Protein AF-T1CAH3-F1 (afdb_monomer)

Organism: NCBI:txid410659

Radius of gyration: 25.82 Å; Cα contacts (8 Å, |Δi|>4): 4; chains: 1; bounding box: 72×38×41 Å

Solvent-accessible surface area (backbone atoms only — not comparable to full-atom values): 5927 Å² total; per-residue (Å²): 141,81,89,81,84,84,79,78,88,82,87,83,84,83,50,84,92,68,63,84,79,80,52,71,68,58,49,51,52,51,53,52,59,71,71,52,57,78,89,72,60,84,54,89,92,51,82,81,78,61,96,81,67,72,92,65,73,89,63,82,86,65,72,78,88,76,72,76,91,79,91,83,87,80,63,96,88,114

Mean predicted aligned error: 15.08 Å

Structure (mmCIF, N/CA/C/O backbone):
data_AF-T1CAH3-F1
#
_entry.id   AF-T1CAH3-F1
#
loop_
_atom_site.group_PDB
_atom_site.id
_atom_site.type_symbol
_atom_site.label_atom_id
_atom_site.label_alt_id
_atom_site.label_comp_id
_atom_site.label_asym_id
_atom_site.label_entity_id
_atom_site.label_seq_id
_atom_site.pdbx_PDB_ins_code
_atom_site.Cartn_x
_atom_site.Cartn_y
_atom_site.Cartn_z
_atom_site.occupancy
_atom_site.B_iso_or_equiv
_atom_site.auth_seq_id
_atom_site.auth_comp_id
_atom_site.auth_asym_id
_atom_site.auth_atom_id
_atom_site.pdbx_PDB_model_num
ATOM 1 N N . MET A 1 1 ? 29.974 -9.293 25.348 1.00 36.66 1 MET A N 1
ATOM 2 C CA . MET A 1 1 ? 28.722 -9.855 25.896 1.00 36.66 1 MET A CA 1
ATOM 3 C C . MET A 1 1 ? 28.206 -8.827 26.896 1.00 36.66 1 MET A C 1
ATOM 5 O O . MET A 1 1 ? 28.943 -8.567 27.828 1.00 36.66 1 MET A O 1
ATOM 9 N N . SER A 1 2 ? 27.071 -8.145 26.812 1.00 43.41 2 SER A N 1
ATOM 10 C CA . SER A 1 2 ? 25.976 -8.007 25.844 1.00 43.41 2 SER A CA 1
ATOM 11 C C . SER A 1 2 ? 24.927 -7.201 26.623 1.00 43.41 2 SER A C 1
ATOM 13 O O . SER A 1 2 ? 24.375 -7.757 27.567 1.00 43.41 2 SER A O 1
ATOM 15 N N . ASP A 1 3 ? 24.667 -5.938 26.278 1.00 42.34 3 ASP A N 1
ATOM 16 C CA . ASP A 1 3 ? 23.560 -5.167 26.872 1.00 42.34 3 ASP A CA 1
ATOM 17 C C . ASP A 1 3 ? 22.431 -5.012 25.850 1.00 42.34 3 ASP A C 1
ATOM 19 O O . ASP A 1 3 ? 22.310 -4.037 25.106 1.00 42.34 3 ASP A O 1
ATOM 23 N N . THR A 1 4 ? 21.620 -6.063 25.781 1.00 48.91 4 THR A N 1
ATOM 24 C CA . THR A 1 4 ? 20.425 -6.176 24.946 1.00 48.91 4 THR A CA 1
ATOM 25 C C . THR A 1 4 ? 19.315 -5.285 25.510 1.00 48.91 4 THR A C 1
ATOM 27 O O . THR A 1 4 ? 18.631 -5.651 26.462 1.00 48.91 4 THR A O 1
ATOM 30 N N . THR A 1 5 ? 19.104 -4.105 24.919 1.00 52.75 5 THR A N 1
AT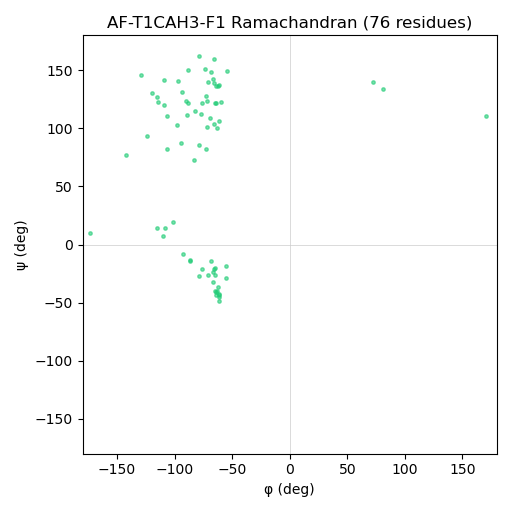OM 31 C CA . THR A 1 5 ? 17.989 -3.205 25.274 1.00 52.75 5 THR A CA 1
ATOM 32 C C . THR A 1 5 ? 16.704 -3.622 24.548 1.00 52.75 5 THR A C 1
ATOM 34 O O . THR A 1 5 ? 16.244 -2.960 23.621 1.00 52.75 5 THR A O 1
ATOM 37 N N . THR A 1 6 ? 16.091 -4.726 24.971 1.00 61.84 6 THR A N 1
ATOM 38 C CA . THR A 1 6 ? 14.697 -5.056 24.628 1.00 61.84 6 THR A CA 1
ATOM 39 C C . THR A 1 6 ? 13.810 -4.553 25.766 1.00 61.84 6 THR A C 1
ATOM 41 O O . THR A 1 6 ? 13.569 -5.283 26.721 1.00 61.84 6 THR A O 1
ATOM 44 N N . GLY A 1 7 ? 13.367 -3.287 25.736 1.00 58.22 7 GLY A N 1
ATOM 45 C CA 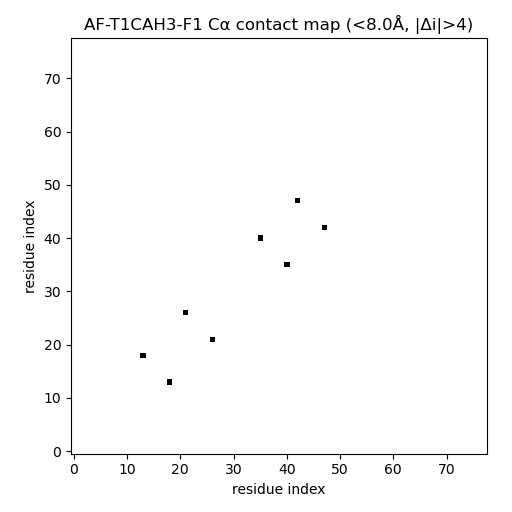. GLY A 1 7 ? 12.585 -2.773 26.876 1.00 58.22 7 GLY A CA 1
ATOM 46 C C . GLY A 1 7 ? 11.937 -1.388 26.806 1.00 58.22 7 GLY A C 1
ATOM 47 O O . GLY A 1 7 ? 11.449 -0.925 27.832 1.00 58.22 7 GLY A O 1
ATOM 48 N N . LYS A 1 8 ? 11.890 -0.694 25.661 1.00 70.75 8 LYS A N 1
ATOM 49 C CA . LYS A 1 8 ? 11.201 0.609 25.567 1.00 70.75 8 LYS A CA 1
ATOM 50 C C . LYS A 1 8 ? 10.144 0.579 24.471 1.00 70.75 8 LYS A C 1
ATOM 52 O O . LYS A 1 8 ? 10.433 0.838 23.309 1.00 70.75 8 LYS A O 1
ATOM 57 N N . THR A 1 9 ? 8.907 0.267 24.845 1.00 77.88 9 THR A N 1
ATOM 58 C CA . THR A 1 9 ? 7.758 0.464 23.955 1.00 77.88 9 THR A CA 1
ATOM 59 C C . THR A 1 9 ? 7.589 1.963 23.719 1.00 77.88 9 THR A C 1
ATOM 61 O O . THR A 1 9 ? 7.131 2.691 24.600 1.00 77.88 9 THR A O 1
ATOM 64 N N . VAL A 1 10 ? 7.990 2.440 22.542 1.00 83.69 10 VAL A N 1
ATOM 65 C CA . VAL A 1 10 ? 7.786 3.832 22.128 1.00 83.69 10 VAL A CA 1
ATOM 66 C C . VAL A 1 10 ? 6.362 3.959 21.598 1.00 83.69 10 VAL A C 1
ATOM 68 O O . VAL A 1 10 ? 6.009 3.341 20.597 1.00 83.69 10 VAL A O 1
ATOM 71 N N . ARG A 1 11 ? 5.523 4.743 22.282 1.00 82.88 11 ARG A N 1
ATOM 72 C CA . ARG A 1 11 ? 4.179 5.077 21.802 1.00 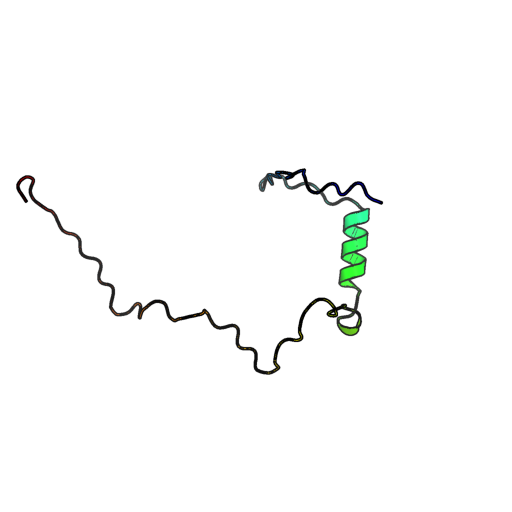82.88 11 ARG A CA 1
ATOM 73 C C . ARG A 1 11 ? 4.260 6.352 20.970 1.00 82.88 11 ARG A C 1
ATOM 75 O O . ARG A 1 11 ? 4.716 7.378 21.464 1.00 82.88 11 ARG A O 1
ATOM 82 N N . PHE A 1 12 ? 3.807 6.272 19.727 1.00 83.12 12 PHE A N 1
ATOM 83 C CA . PHE A 1 12 ? 3.740 7.394 18.801 1.00 83.12 12 PHE A CA 1
ATOM 84 C C . PHE A 1 12 ? 2.283 7.618 18.394 1.00 83.12 12 PHE A C 1
ATOM 86 O O . PHE A 1 12 ? 1.600 6.668 18.013 1.00 83.12 12 PHE A O 1
ATOM 93 N N . THR A 1 13 ? 1.817 8.862 18.480 1.00 88.50 13 THR A N 1
ATOM 94 C CA . THR A 1 13 ? 0.494 9.276 18.002 1.00 88.50 13 THR A CA 1
ATOM 95 C C . THR A 1 13 ? 0.704 10.249 16.852 1.00 88.50 13 THR A C 1
ATOM 97 O O . THR A 1 13 ? 1.368 11.269 17.028 1.00 88.50 13 THR A O 1
ATOM 100 N N . LEU A 1 14 ? 0.155 9.929 15.682 1.00 89.31 14 LEU A N 1
ATOM 101 C CA . LEU A 1 14 ? 0.237 10.781 14.501 1.00 89.31 14 LEU A CA 1
ATOM 102 C C . LEU A 1 14 ? -0.927 11.777 14.494 1.00 89.31 14 LEU A C 1
ATOM 104 O O . LEU A 1 14 ? -2.084 11.361 14.469 1.00 89.31 14 LEU A O 1
ATOM 108 N N . ASP A 1 15 ? -0.624 13.075 14.472 1.00 92.44 15 ASP A N 1
ATOM 109 C CA . ASP A 1 15 ? -1.611 14.102 14.132 1.00 92.44 15 ASP A CA 1
ATOM 110 C C . ASP A 1 15 ? -1.811 14.123 12.611 1.00 92.44 15 ASP A C 1
ATOM 112 O O . ASP A 1 15 ? -0.910 14.475 11.849 1.00 92.44 15 ASP A O 1
ATOM 116 N N . THR A 1 16 ? -2.995 13.715 12.162 1.00 90.12 16 THR A N 1
ATOM 117 C CA . THR A 1 16 ? -3.335 13.656 10.737 1.00 90.12 16 THR A CA 1
ATOM 118 C C . THR A 1 16 ? -3.628 15.027 10.135 1.00 90.12 16 THR A C 1
ATOM 120 O O . THR A 1 16 ? -3.553 15.171 8.918 1.00 90.12 16 THR A O 1
ATOM 123 N N . ALA A 1 17 ? -3.976 16.028 10.953 1.00 94.88 17 ALA A N 1
ATOM 124 C CA . ALA A 1 17 ? -4.222 17.387 10.476 1.00 94.88 17 ALA A CA 1
ATOM 125 C C . ALA A 1 17 ? -2.911 18.148 10.217 1.00 94.88 17 ALA A C 1
ATOM 127 O O . ALA A 1 17 ? -2.870 19.028 9.359 1.00 94.88 17 ALA A O 1
ATOM 128 N N . ASN A 1 18 ? -1.838 17.791 10.927 1.00 90.94 18 ASN A N 1
ATOM 129 C CA . ASN A 1 18 ? -0.513 18.378 10.758 1.00 90.94 18 ASN A CA 1
ATOM 130 C C . ASN A 1 18 ? 0.597 17.319 10.918 1.00 90.94 18 ASN A C 1
ATOM 132 O O . ASN A 1 18 ? 1.254 17.249 11.962 1.00 90.94 18 ASN A O 1
ATOM 136 N N . PRO A 1 19 ? 0.825 16.479 9.894 1.00 88.94 19 PRO A N 1
ATOM 137 C CA . PRO A 1 19 ? 1.837 15.438 9.970 1.00 88.94 19 PRO A CA 1
ATOM 138 C C . PRO A 1 19 ? 3.259 16.031 9.995 1.00 88.94 19 PRO A C 1
ATOM 140 O O . PRO A 1 19 ? 3.522 17.065 9.370 1.00 88.94 19 PRO A O 1
ATOM 143 N N . PRO A 1 20 ? 4.216 15.372 10.675 1.00 89.56 20 PRO A N 1
ATOM 144 C CA . PRO A 1 20 ? 5.601 15.821 10.705 1.00 89.56 20 PRO A CA 1
ATOM 145 C C . PRO A 1 20 ? 6.206 15.821 9.297 1.00 89.56 20 PRO A C 1
ATOM 147 O O . PRO A 1 20 ? 6.028 14.884 8.516 1.00 89.56 20 PRO A O 1
ATOM 150 N N . LYS A 1 21 ? 6.959 16.877 8.975 1.00 91.81 21 LYS A N 1
ATOM 151 C CA . LYS A 1 21 ? 7.684 16.968 7.704 1.00 91.81 21 LYS A CA 1
ATOM 152 C C . LYS A 1 21 ? 8.850 15.984 7.696 1.00 91.81 21 LYS A C 1
ATOM 154 O O . LYS A 1 21 ? 9.566 15.853 8.687 1.00 91.81 21 LYS A O 1
ATOM 159 N N . LEU A 1 22 ? 9.071 15.344 6.552 1.00 92.44 22 LEU A N 1
ATOM 160 C CA . LEU A 1 22 ? 10.243 14.499 6.345 1.00 92.44 22 LEU A CA 1
ATOM 161 C C . LEU A 1 22 ? 11.525 15.337 6.407 1.00 92.44 22 LEU A C 1
ATOM 163 O O . LEU A 1 22 ? 11.595 16.411 5.798 1.00 92.44 22 LEU A O 1
ATOM 167 N N . SER A 1 23 ? 12.539 14.815 7.101 1.00 94.56 23 SER A N 1
ATOM 168 C CA . SER A 1 23 ? 13.900 15.350 7.044 1.00 94.56 23 SER A CA 1
ATOM 169 C C . SER A 1 23 ? 14.488 15.165 5.644 1.00 94.56 23 SER A C 1
ATOM 171 O O . SER A 1 23 ? 14.034 14.320 4.868 1.00 94.56 23 SER A O 1
ATOM 173 N N . ASP A 1 24 ? 15.512 15.943 5.303 1.00 96.31 24 ASP A N 1
ATOM 174 C CA . ASP A 1 24 ? 16.143 15.836 3.984 1.00 96.31 24 ASP A CA 1
ATOM 175 C C . ASP A 1 24 ? 16.865 14.499 3.795 1.00 96.31 24 ASP A C 1
ATOM 177 O O . ASP A 1 24 ? 16.826 13.928 2.708 1.00 96.31 24 ASP A O 1
ATOM 181 N N . GLU A 1 25 ? 17.409 13.932 4.873 1.00 95.50 25 GLU A N 1
ATOM 182 C CA . GLU A 1 25 ? 17.955 12.573 4.883 1.00 95.50 25 GLU A CA 1
ATOM 183 C C . GLU A 1 25 ? 16.878 11.528 4.553 1.00 95.50 25 GLU A C 1
ATOM 185 O O . GLU A 1 25 ? 17.088 10.654 3.711 1.00 95.50 25 GLU A O 1
ATOM 190 N N . ALA A 1 26 ? 15.688 11.644 5.157 1.00 96.06 26 ALA A N 1
ATOM 191 C CA . ALA A 1 26 ? 14.583 10.733 4.877 1.00 96.06 26 ALA A CA 1
ATOM 192 C C . ALA A 1 26 ? 14.124 10.836 3.414 1.00 96.06 26 ALA A C 1
ATOM 194 O O . ALA A 1 26 ? 13.872 9.816 2.774 1.00 96.06 26 ALA A O 1
ATOM 195 N N . LYS A 1 27 ? 14.067 12.052 2.855 1.00 96.88 27 LYS A N 1
ATOM 196 C CA . LYS A 1 27 ? 13.758 12.257 1.431 1.00 96.88 27 LYS A CA 1
ATOM 197 C C . LYS A 1 27 ? 14.827 11.653 0.524 1.00 96.88 27 LYS A C 1
ATOM 199 O O . LYS A 1 27 ? 14.473 10.993 -0.446 1.00 96.88 27 LYS A O 1
ATOM 204 N N . ALA A 1 28 ? 16.108 11.841 0.841 1.00 96.75 28 ALA A N 1
ATOM 205 C CA . ALA A 1 28 ? 17.211 11.270 0.072 1.00 96.75 28 ALA A CA 1
ATOM 206 C C . ALA A 1 28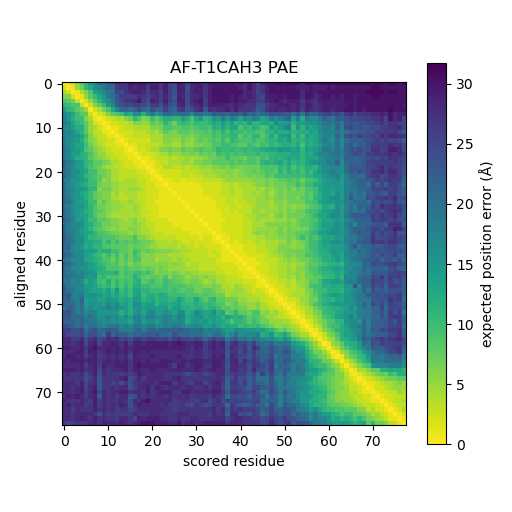 ? 17.162 9.735 0.070 1.00 96.75 28 ALA A C 1
ATOM 208 O O . ALA A 1 28 ? 17.294 9.114 -0.983 1.00 96.75 28 ALA A O 1
ATOM 209 N N . ARG A 1 29 ? 16.872 9.117 1.223 1.00 95.88 29 ARG A N 1
ATOM 210 C CA . ARG A 1 29 ? 16.668 7.666 1.328 1.00 95.88 29 ARG A CA 1
ATOM 211 C C . ARG A 1 29 ? 15.488 7.187 0.480 1.00 95.88 29 ARG A C 1
ATOM 213 O O . ARG A 1 29 ? 15.611 6.173 -0.198 1.00 95.88 29 ARG A O 1
ATOM 220 N N . LEU A 1 30 ? 14.360 7.898 0.497 1.00 95.69 30 LEU A N 1
ATOM 221 C CA . LEU A 1 30 ? 13.206 7.553 -0.341 1.00 95.69 30 LEU A CA 1
ATOM 222 C C . LEU A 1 30 ? 13.521 7.694 -1.834 1.00 95.69 30 LEU A C 1
ATOM 224 O O . LEU A 1 30 ? 13.129 6.831 -2.610 1.00 95.69 30 LEU A O 1
ATOM 228 N N . ALA A 1 31 ? 14.255 8.735 -2.231 1.00 96.62 31 ALA A N 1
ATOM 229 C CA . ALA A 1 31 ? 14.682 8.922 -3.616 1.00 96.62 31 ALA A CA 1
ATOM 230 C C . ALA A 1 31 ? 15.624 7.801 -4.082 1.00 96.62 31 ALA A C 1
ATOM 232 O O . ALA A 1 31 ? 15.471 7.300 -5.192 1.00 96.62 31 ALA A O 1
ATOM 233 N N . HIS A 1 32 ? 16.548 7.366 -3.220 1.00 95.06 32 HIS A N 1
ATOM 234 C CA . HIS A 1 32 ? 17.410 6.216 -3.487 1.00 95.06 32 HIS A CA 1
ATOM 235 C C . HIS A 1 32 ? 16.595 4.929 -3.674 1.00 95.06 32 HIS A C 1
ATOM 237 O O . HIS A 1 32 ? 16.776 4.233 -4.665 1.00 95.06 32 HIS A O 1
ATOM 243 N N . LEU A 1 33 ? 15.655 4.641 -2.764 1.00 93.81 33 LEU A N 1
ATOM 244 C CA . LEU A 1 33 ? 14.775 3.470 -2.872 1.00 93.81 33 LEU A CA 1
ATOM 245 C C . LEU A 1 33 ? 13.8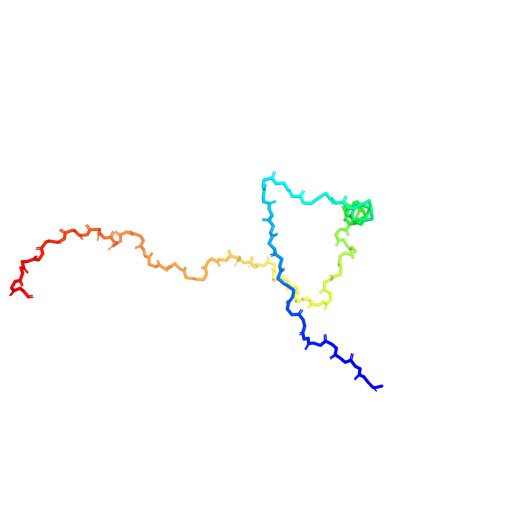94 3.513 -4.127 1.00 93.81 33 LE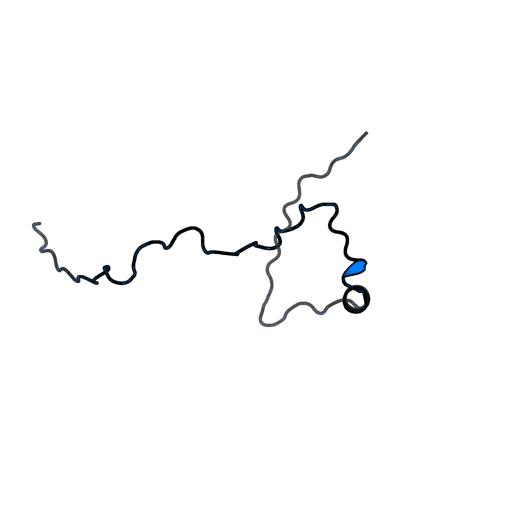U A C 1
ATOM 247 O O . LEU A 1 33 ? 13.661 2.479 -4.733 1.00 93.81 33 LEU A O 1
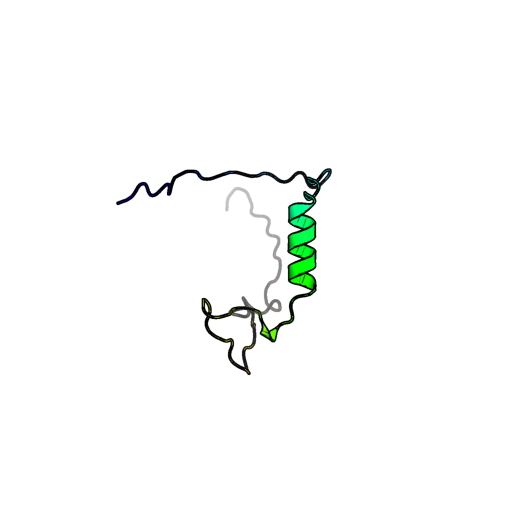ATOM 251 N N . ALA A 1 34 ? 13.428 4.693 -4.537 1.00 94.06 34 ALA A N 1
ATOM 252 C CA . ALA A 1 34 ? 12.612 4.848 -5.740 1.00 94.06 34 ALA A CA 1
ATOM 253 C C . ALA A 1 34 ? 13.404 4.647 -7.045 1.00 94.06 34 ALA A C 1
ATOM 255 O O . ALA A 1 34 ? 12.816 4.298 -8.064 1.00 94.06 34 ALA A O 1
ATOM 256 N N . ALA A 1 35 ? 14.716 4.895 -7.028 1.00 95.88 35 ALA A N 1
ATOM 257 C CA . ALA A 1 35 ? 15.600 4.672 -8.172 1.00 95.88 35 ALA A CA 1
ATOM 258 C C . ALA A 1 35 ? 16.147 3.235 -8.241 1.00 95.88 35 ALA A C 1
ATOM 260 O O . ALA A 1 35 ? 16.704 2.846 -9.267 1.00 95.88 35 ALA A O 1
ATOM 261 N N . MET A 1 36 ? 16.013 2.468 -7.157 1.00 94.50 36 MET A N 1
ATOM 262 C CA . MET A 1 36 ? 16.515 1.104 -7.045 1.00 94.50 36 MET A CA 1
ATOM 263 C C . MET A 1 36 ? 15.660 0.148 -7.893 1.00 94.50 36 MET A C 1
ATOM 265 O O . MET A 1 36 ? 14.437 0.145 -7.748 1.00 94.50 36 MET A O 1
ATOM 269 N N . PRO A 1 37 ? 16.264 -0.662 -8.781 1.00 95.69 37 PRO A N 1
ATOM 270 C CA . PRO A 1 37 ? 15.522 -1.632 -9.574 1.00 95.69 37 PRO A CA 1
ATOM 271 C C . PRO A 1 37 ? 15.076 -2.830 -8.727 1.00 95.69 37 PRO A C 1
ATOM 273 O O . PRO A 1 37 ? 15.785 -3.262 -7.817 1.00 95.69 37 PRO A O 1
ATOM 276 N N . ASP A 1 38 ? 13.953 -3.447 -9.103 1.00 90.25 38 ASP A N 1
ATOM 277 C CA . ASP A 1 38 ? 13.391 -4.614 -8.403 1.00 90.25 38 ASP A CA 1
ATOM 278 C C . ASP A 1 38 ? 14.377 -5.789 -8.275 1.00 90.25 38 ASP A C 1
ATOM 280 O O . ASP A 1 38 ? 14.310 -6.561 -7.321 1.00 90.25 38 ASP A O 1
ATOM 284 N N . SER A 1 39 ? 15.320 -5.923 -9.215 1.00 90.81 39 SER A N 1
ATOM 285 C CA . SER A 1 39 ? 16.351 -6.969 -9.202 1.00 90.81 39 SER A CA 1
ATOM 286 C C . SER A 1 39 ? 17.348 -6.852 -8.051 1.00 90.81 39 SER A C 1
ATOM 288 O O . SER A 1 39 ? 18.024 -7.829 -7.741 1.00 90.81 39 SER A O 1
ATOM 290 N N . GLU A 1 40 ? 17.484 -5.664 -7.462 1.00 94.25 40 GLU A N 1
ATOM 291 C CA . GLU A 1 40 ? 18.370 -5.424 -6.323 1.00 94.25 40 GLU A CA 1
ATOM 292 C C . GLU A 1 40 ? 17.643 -5.575 -4.979 1.00 94.25 40 GLU A C 1
ATOM 294 O O . GLU A 1 40 ? 18.296 -5.542 -3.935 1.00 94.25 40 GLU A O 1
ATOM 299 N N . ILE A 1 41 ? 16.311 -5.731 -4.974 1.00 89.69 41 ILE A N 1
ATOM 300 C CA . ILE A 1 41 ? 15.549 -5.926 -3.737 1.00 89.69 41 ILE A CA 1
ATOM 301 C C . ILE A 1 41 ? 15.971 -7.257 -3.108 1.00 89.69 41 ILE A C 1
ATOM 303 O O . ILE A 1 41 ? 15.859 -8.322 -3.716 1.00 89.69 41 ILE A O 1
ATOM 307 N N . ASP A 1 42 ? 16.463 -7.183 -1.874 1.00 90.31 42 ASP A N 1
ATOM 308 C CA . ASP A 1 42 ? 16.824 -8.357 -1.090 1.00 90.31 42 ASP A CA 1
ATOM 309 C C . ASP A 1 42 ? 15.560 -9.037 -0.548 1.00 90.31 42 ASP A C 1
ATOM 311 O O . ASP A 1 42 ? 14.768 -8.424 0.166 1.00 90.31 42 ASP A O 1
ATOM 315 N N . PHE A 1 43 ? 15.387 -10.311 -0.898 1.00 90.88 43 PHE A N 1
ATOM 316 C CA . PHE A 1 43 ? 14.298 -11.174 -0.433 1.00 90.88 43 PHE A CA 1
ATOM 317 C C . PHE A 1 43 ? 14.816 -12.344 0.416 1.00 90.88 43 PHE A C 1
ATOM 319 O O . PHE A 1 43 ? 14.107 -13.327 0.606 1.00 90.88 43 PHE A O 1
ATOM 326 N N . SER A 1 44 ? 16.071 -12.305 0.873 1.00 92.38 44 SER A N 1
ATOM 327 C CA . SER A 1 44 ? 16.699 -13.419 1.595 1.00 92.38 44 SER A CA 1
ATOM 328 C C . SER A 1 44 ? 16.047 -13.734 2.946 1.00 92.38 44 SER A C 1
ATOM 330 O O . SER A 1 44 ? 16.193 -14.850 3.449 1.00 92.38 44 SER A O 1
ATOM 332 N N . ASP A 1 45 ? 15.309 -12.782 3.520 1.00 94.12 45 ASP A N 1
ATOM 333 C CA . ASP A 1 45 ? 14.606 -12.910 4.794 1.00 94.12 45 ASP A CA 1
ATOM 334 C C . ASP A 1 45 ? 13.198 -13.514 4.669 1.00 94.12 45 ASP A C 1
ATOM 336 O O . ASP A 1 45 ? 12.618 -13.922 5.680 1.00 94.12 45 ASP A O 1
ATOM 340 N N . ILE A 1 46 ? 12.650 -13.614 3.451 1.00 90.56 46 ILE A N 1
ATOM 341 C CA . ILE A 1 46 ? 11.296 -14.115 3.208 1.00 90.56 46 ILE A CA 1
ATOM 342 C C . ILE A 1 46 ? 11.254 -15.215 2.138 1.00 90.56 46 ILE A C 1
ATOM 344 O O . ILE A 1 46 ? 11.992 -15.193 1.154 1.00 90.56 46 ILE A O 1
ATOM 348 N N . PRO A 1 47 ? 10.359 -16.209 2.273 1.00 88.06 47 PRO A N 1
ATOM 349 C CA . PRO A 1 47 ? 10.169 -17.197 1.223 1.00 88.06 47 PRO A CA 1
ATOM 350 C C . PRO A 1 47 ? 9.565 -16.550 -0.029 1.00 88.06 47 PRO A C 1
ATOM 352 O O . PRO A 1 47 ? 8.675 -15.699 0.047 1.00 88.06 47 PRO A O 1
ATOM 355 N N . ARG A 1 48 ? 10.007 -17.005 -1.205 1.00 87.75 48 ARG A N 1
ATOM 356 C CA . ARG A 1 48 ? 9.424 -16.586 -2.485 1.00 87.75 48 ARG A CA 1
ATOM 357 C C . ARG A 1 48 ? 7.953 -17.006 -2.558 1.00 87.75 48 ARG A C 1
ATOM 359 O O . ARG A 1 48 ? 7.615 -18.143 -2.233 1.00 87.75 48 ARG A O 1
ATOM 366 N N . SER A 1 49 ? 7.093 -16.105 -3.034 1.00 86.75 49 SER A N 1
ATOM 367 C CA . SER A 1 49 ? 5.687 -16.439 -3.293 1.00 86.75 49 SER A CA 1
ATOM 368 C C . SER A 1 49 ? 5.567 -17.465 -4.434 1.00 86.75 49 SER A C 1
ATOM 370 O O . SER A 1 49 ? 6.286 -17.333 -5.433 1.00 86.75 49 SER A O 1
ATOM 372 N N . PRO A 1 50 ? 4.677 -18.469 -4.318 1.00 87.44 50 PRO A N 1
ATOM 373 C CA . PRO A 1 50 ? 4.330 -19.357 -5.426 1.00 87.44 50 PRO A CA 1
ATOM 374 C C . PRO A 1 50 ? 3.864 -18.574 -6.661 1.00 87.44 50 PRO A C 1
ATOM 376 O O . PRO A 1 50 ? 3.284 -17.496 -6.536 1.00 87.44 50 PRO A O 1
ATOM 379 N N . ALA A 1 51 ? 4.104 -19.110 -7.860 1.00 85.62 51 ALA A N 1
ATOM 380 C CA . ALA A 1 51 ? 3.672 -18.464 -9.106 1.00 85.62 51 ALA A CA 1
ATOM 381 C C . ALA A 1 51 ? 2.138 -18.395 -9.236 1.00 85.62 51 ALA A C 1
ATOM 383 O O . ALA A 1 51 ? 1.611 -17.513 -9.906 1.00 85.62 51 ALA A O 1
ATOM 384 N N . ASP A 1 52 ? 1.444 -19.319 -8.577 1.00 87.75 52 ASP A N 1
ATOM 385 C CA . ASP A 1 52 ? -0.005 -19.474 -8.484 1.00 87.75 52 ASP A CA 1
ATOM 386 C C . ASP A 1 52 ? -0.568 -18.943 -7.154 1.00 87.75 52 ASP A C 1
ATOM 388 O O . ASP A 1 52 ? -1.668 -19.313 -6.748 1.00 87.75 52 ASP A O 1
ATOM 392 N N . ALA A 1 53 ? 0.182 -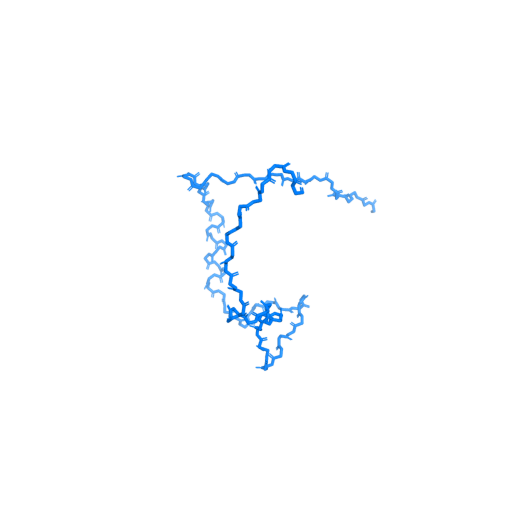18.088 -6.449 1.00 83.12 53 ALA A N 1
ATOM 393 C CA . ALA A 1 53 ? -0.258 -17.528 -5.179 1.00 83.12 53 ALA A CA 1
ATOM 394 C C . ALA A 1 53 ? -1.519 -16.665 -5.356 1.00 83.12 53 ALA A C 1
ATOM 396 O O . ALA A 1 53 ? -1.452 -15.492 -5.727 1.00 83.12 53 ALA A O 1
ATOM 397 N N . GLU A 1 54 ? -2.678 -17.232 -5.030 1.00 80.44 54 GLU A N 1
ATOM 398 C CA . GLU A 1 54 ? -3.927 -16.491 -4.911 1.00 80.44 54 GLU A CA 1
ATOM 399 C C . GLU A 1 54 ? -4.096 -15.965 -3.483 1.00 80.44 54 GLU A C 1
ATOM 401 O O . GLU A 1 54 ? -4.338 -16.710 -2.529 1.00 80.44 54 GLU A O 1
ATOM 406 N N . TRP A 1 55 ? -4.014 -14.642 -3.335 1.00 74.50 55 TRP A N 1
ATOM 407 C CA . TRP A 1 55 ? -4.382 -13.956 -2.100 1.00 74.50 55 TRP A CA 1
ATOM 408 C C . TRP A 1 55 ? -5.906 -13.962 -1.954 1.00 74.50 55 TRP A C 1
ATOM 410 O O . TRP A 1 55 ? -6.600 -13.009 -2.307 1.00 74.50 55 TRP A O 1
ATOM 420 N N . THR A 1 56 ? -6.443 -15.073 -1.458 1.00 74.19 56 THR A N 1
ATOM 421 C CA . THR A 1 56 ? -7.869 -15.209 -1.160 1.00 74.19 56 THR A CA 1
ATOM 422 C C . THR A 1 56 ? -8.159 -14.739 0.260 1.00 74.19 56 THR A C 1
ATOM 424 O O . THR A 1 56 ? -7.323 -14.842 1.160 1.00 74.19 56 THR A O 1
ATOM 427 N N . ARG A 1 57 ? -9.368 -14.216 0.496 1.00 68.44 57 ARG A N 1
ATOM 428 C CA . 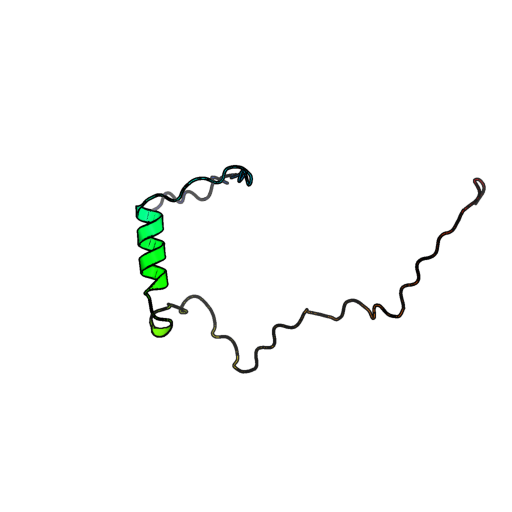ARG A 1 57 ? -9.858 -14.093 1.872 1.00 68.44 57 ARG A CA 1
ATOM 429 C C . ARG A 1 57 ? -10.005 -15.514 2.430 1.00 68.44 57 ARG A C 1
ATOM 431 O O . ARG A 1 57 ? -10.755 -16.285 1.829 1.00 68.44 57 ARG A O 1
ATOM 438 N N . PRO A 1 58 ? -9.334 -15.876 3.541 1.00 61.62 58 PRO A N 1
ATOM 439 C CA . PRO A 1 58 ? -9.518 -17.183 4.154 1.00 61.62 58 PRO A CA 1
ATOM 440 C C . PRO A 1 58 ? -10.979 -17.328 4.589 1.00 61.62 58 PRO A C 1
ATOM 442 O O . PRO A 1 58 ? -11.422 -16.692 5.544 1.00 61.62 58 PRO A O 1
ATOM 445 N N . GLY A 1 59 ? -11.726 -18.143 3.845 1.00 60.34 59 GLY A N 1
ATOM 446 C CA . GLY A 1 59 ? -13.155 -18.357 4.036 1.00 60.34 59 GLY A CA 1
ATOM 447 C C . GLY A 1 59 ? -14.024 -17.259 3.421 1.00 60.34 59 GLY A C 1
ATOM 448 O O . GLY A 1 59 ? -13.817 -16.067 3.626 1.00 60.34 59 GLY A O 1
ATOM 449 N N . ILE A 1 60 ? -15.075 -17.673 2.715 1.00 61.12 60 ILE A N 1
ATOM 450 C CA . ILE A 1 60 ? -16.307 -16.886 2.638 1.00 61.12 60 ILE A CA 1
ATOM 451 C C . ILE A 1 60 ? -16.903 -16.975 4.050 1.00 61.12 60 ILE A C 1
ATOM 453 O O . ILE A 1 60 ? -17.352 -18.065 4.418 1.00 61.12 60 ILE A O 1
ATOM 457 N N . PRO A 1 61 ? -16.911 -15.923 4.890 1.00 59.91 61 PRO A N 1
ATOM 458 C CA . PRO A 1 61 ? -17.610 -16.016 6.154 1.00 59.91 61 PRO A CA 1
ATOM 459 C C . PRO A 1 61 ? -19.092 -15.817 5.839 1.00 59.91 61 PRO A C 1
ATOM 461 O O . PRO A 1 61 ? -19.617 -14.714 5.941 1.00 59.91 61 PRO A O 1
ATOM 464 N N . PHE A 1 62 ? -19.742 -16.923 5.475 1.00 59.66 62 PHE A N 1
ATOM 465 C CA . PHE A 1 62 ? -21.178 -17.075 5.240 1.00 59.66 62 PHE A CA 1
ATOM 466 C C . PHE A 1 62 ? -21.706 -16.416 3.950 1.00 59.66 62 PHE A C 1
ATOM 468 O O . PHE A 1 62 ? -21.315 -15.298 3.618 1.00 59.66 62 PHE A O 1
ATOM 475 N N . PRO A 1 63 ? -22.629 -17.073 3.219 1.00 60.06 63 PRO A N 1
ATOM 476 C CA . PRO A 1 63 ? -23.359 -16.397 2.160 1.00 60.06 63 PRO A CA 1
ATOM 477 C C . PRO A 1 63 ? -24.131 -15.226 2.775 1.00 60.06 63 PRO A C 1
ATOM 479 O O . PRO A 1 63 ? -24.952 -15.410 3.677 1.00 60.06 63 PRO A O 1
ATOM 482 N N . THR A 1 64 ? -23.876 -14.015 2.274 1.00 56.25 64 THR A N 1
ATOM 483 C CA . THR A 1 64 ? -24.636 -12.794 2.599 1.00 56.25 64 THR A CA 1
ATOM 484 C C . THR A 1 64 ? -26.134 -12.966 2.327 1.00 56.25 64 THR A C 1
ATOM 486 O O . THR A 1 64 ? -26.951 -12.223 2.856 1.00 56.25 64 THR A O 1
ATOM 489 N N . GLU A 1 65 ? -26.483 -13.972 1.526 1.00 60.19 65 GLU A N 1
ATOM 490 C CA . GLU A 1 65 ? -27.821 -14.290 1.038 1.00 60.19 65 GLU A CA 1
ATOM 491 C C . GLU A 1 65 ? -28.797 -14.742 2.140 1.00 60.19 65 GLU A C 1
ATOM 493 O O . GLU A 1 65 ? -29.998 -14.551 1.988 1.00 60.19 65 GLU A O 1
ATOM 498 N N . ASN A 1 66 ? -28.313 -15.264 3.279 1.00 61.81 66 ASN A N 1
ATOM 499 C CA . ASN A 1 66 ? -29.178 -15.873 4.306 1.00 61.81 66 ASN A CA 1
ATOM 500 C C . ASN A 1 66 ? -29.303 -15.082 5.620 1.00 61.81 66 ASN A C 1
ATOM 502 O O . ASN A 1 66 ? -29.885 -15.587 6.581 1.00 61.81 66 ASN A O 1
ATOM 506 N N . LYS A 1 67 ? -28.766 -13.859 5.716 1.00 66.38 67 LYS A N 1
ATOM 507 C CA . LYS A 1 67 ? -28.924 -13.038 6.930 1.00 66.38 67 LYS A CA 1
ATOM 508 C C . LYS A 1 67 ? -30.056 -12.031 6.758 1.00 66.38 67 LYS A C 1
ATOM 510 O O . LYS A 1 67 ? -29.881 -10.997 6.125 1.00 66.38 67 LYS A O 1
ATOM 515 N N . GLN A 1 68 ? -31.209 -12.324 7.357 1.00 76.94 68 GLN A N 1
ATOM 516 C CA . GLN A 1 68 ? -32.330 -11.389 7.448 1.00 76.94 68 GLN A CA 1
ATOM 517 C C . GLN A 1 68 ? -32.277 -10.614 8.768 1.00 76.94 68 GLN A C 1
ATOM 519 O O . GLN A 1 68 ? -32.120 -11.195 9.841 1.00 76.94 68 GLN A O 1
ATOM 524 N N . GLN A 1 69 ? -32.414 -9.290 8.691 1.00 81.81 69 GLN A N 1
ATOM 525 C CA . GLN A 1 69 ? -32.598 -8.455 9.874 1.00 81.81 69 GLN A CA 1
ATOM 526 C C . GLN A 1 69 ? -34.011 -8.675 10.431 1.00 81.81 69 GLN A C 1
ATOM 528 O O . GLN A 1 69 ? -34.993 -8.456 9.725 1.00 81.81 69 GLN A O 1
ATOM 533 N N . VAL A 1 70 ? -34.110 -9.072 11.701 1.00 84.62 70 VAL A N 1
ATOM 534 C CA . VAL A 1 70 ? -35.382 -9.224 12.422 1.00 84.62 70 VAL A CA 1
ATOM 535 C C . VAL A 1 70 ? -35.423 -8.210 13.562 1.00 84.62 70 VAL A C 1
ATOM 537 O O . VAL A 1 70 ? -34.507 -8.162 14.381 1.00 84.62 70 VAL A O 1
ATOM 540 N N . THR A 1 71 ? -36.486 -7.409 13.626 1.00 87.19 71 THR A N 1
ATOM 541 C CA . THR A 1 71 ? -36.739 -6.477 14.733 1.00 87.19 71 THR A CA 1
ATOM 542 C C . THR A 1 71 ? -37.875 -7.034 15.585 1.00 87.19 71 THR A C 1
ATOM 544 O O . THR A 1 71 ? -39.019 -7.065 15.135 1.00 87.19 71 THR A O 1
ATOM 547 N N . LEU A 1 72 ? -37.565 -7.476 16.806 1.00 90.12 72 LEU A N 1
ATOM 548 C CA . LEU A 1 72 ? -38.531 -8.018 17.767 1.00 90.12 72 LEU A CA 1
ATOM 549 C C . LEU A 1 72 ? -38.722 -7.041 18.934 1.00 90.12 72 LEU A C 1
ATOM 551 O O . LEU A 1 72 ? -37.758 -6.440 19.406 1.00 90.12 72 LEU A O 1
ATOM 555 N N . ARG A 1 73 ? -39.961 -6.903 19.413 1.00 86.12 73 ARG A N 1
ATOM 556 C CA . ARG A 1 73 ? -40.275 -6.257 20.695 1.00 86.12 73 ARG A CA 1
ATOM 557 C C . ARG A 1 73 ? -40.728 -7.357 21.647 1.00 86.12 73 ARG A C 1
ATOM 559 O O . ARG A 1 73 ? -41.671 -8.071 21.324 1.00 86.12 73 ARG A O 1
ATOM 566 N N . LEU A 1 74 ? -40.015 -7.513 22.754 1.00 87.94 74 LEU A N 1
ATOM 567 C CA . LEU A 1 74 ? -40.378 -8.421 23.837 1.00 87.94 74 LEU A CA 1
ATOM 568 C C . LEU A 1 74 ? -41.109 -7.616 24.906 1.00 87.94 74 LEU A C 1
ATOM 570 O O . LEU A 1 74 ? -40.746 -6.461 25.152 1.00 87.94 74 LEU A O 1
ATOM 574 N N . ASP A 1 75 ? -42.146 -8.214 25.478 1.00 88.94 75 ASP A N 1
ATOM 575 C CA . ASP A 1 75 ? -42.878 -7.615 26.586 1.00 88.94 75 ASP A CA 1
ATOM 576 C C . ASP A 1 75 ? -42.098 -7.803 27.896 1.00 88.94 75 ASP A C 1
ATOM 578 O O . ASP A 1 75 ? -41.155 -8.596 27.962 1.00 88.94 75 ASP A O 1
ATOM 582 N N . ALA A 1 76 ? -42.431 -7.025 28.923 1.00 79.38 76 ALA A N 1
ATOM 583 C CA . ALA A 1 76 ? -41.638 -6.978 30.156 1.00 79.38 76 ALA A CA 1
ATOM 584 C C . ALA A 1 76 ? -41.685 -8.274 30.994 1.00 79.38 76 ALA A C 1
ATOM 586 O O . ALA A 1 76 ? -40.884 -8.430 31.914 1.00 79.38 76 ALA A O 1
ATOM 587 N N . ASP A 1 77 ? -42.625 -9.168 30.703 1.00 86.38 77 ASP A N 1
ATOM 588 C CA . ASP A 1 77 ? -42.917 -10.409 31.421 1.00 86.38 77 ASP A CA 1
ATOM 589 C C . ASP A 1 77 ? -42.513 -11.688 30.658 1.00 86.38 77 ASP A C 1
ATOM 591 O O . ASP A 1 77 ? -42.917 -12.785 31.051 1.00 86.38 77 ASP A O 1
ATOM 595 N N . VAL A 1 78 ? -41.694 -11.558 29.603 1.00 67.12 78 VAL A N 1
ATOM 596 C CA . VAL A 1 78 ? -41.062 -12.680 28.875 1.00 67.12 78 VAL A CA 1
ATOM 597 C C . VAL A 1 78 ? -39.756 -13.129 29.527 1.00 67.12 78 VAL A C 1
ATOM 599 O O . VAL A 1 78 ? -38.934 -12.257 29.889 1.00 67.12 78 VAL A O 1
#

pLDDT: mean 81.23, std 15.23, range [36.66, 96.88]

Sequence (78 aa):
MSDTTTGKTVRFTLDTANPPKLSDEAKARLAHLAAMPDSEIDFSDIPRSPADAEWTRPGIPFPTENKQQVTLRLDADV

Secondary structure (DSSP, 8-state):
---------------SSSPPPPPHHHHHHHHHHHHS-GGG---TTSPPPPTT-----SS--S-GGG---------TT-

Foldseek 3Di:
DDDDPPDDDDDDDADPVDGDDDDPVRVVVVVVVVPDDPVPDDCVVDDDADPPDDPDDPDPPDDPVPDDDDDDDDDPVD